Protein AF-A0A1F3YRW5-F1 (afdb_monomer)

Foldseek 3Di:
DFDAPDDPDTDQDVVPHDRPDDDPDDVVVVVVVCVLVVCPPPVSVDPWDKDKDKAPKDWDPPQDQSDDDDADPPKTKIKIKMKMWTQDVVVRDIDIWIDMKIFTWDDDPNDIDTPDIDDDTPCPPDPDDDDPRRD

pLDDT: mean 88.53, std 9.94, range [56.81, 98.31]

Structure (mmCIF, N/CA/C/O backbone):
data_AF-A0A1F3YRW5-F1
#
_entry.id   AF-A0A1F3YRW5-F1
#
loop_
_atom_site.group_PDB
_atom_site.id
_atom_site.type_symbol
_atom_site.label_atom_id
_atom_site.label_alt_id
_atom_site.label_comp_id
_atom_site.label_asym_id
_atom_site.label_entity_id
_atom_site.label_seq_id
_atom_site.pdbx_PDB_ins_code
_atom_site.Cartn_x
_atom_site.Cartn_y
_atom_site.Cartn_z
_atom_site.occupancy
_atom_site.B_iso_or_equiv
_atom_site.auth_seq_id
_atom_site.auth_comp_id
_atom_site.auth_asym_id
_atom_site.auth_atom_id
_atom_site.pdbx_PDB_model_num
ATOM 1 N N . MET A 1 1 ? 6.340 2.964 0.930 1.00 93.38 1 MET A N 1
ATOM 2 C CA . MET A 1 1 ? 5.430 4.082 1.220 1.00 93.38 1 MET A CA 1
ATOM 3 C C . MET A 1 1 ? 6.268 5.242 1.715 1.00 93.38 1 MET A C 1
ATOM 5 O O . MET A 1 1 ? 6.657 5.229 2.883 1.00 93.38 1 MET A O 1
ATOM 9 N N . PRO A 1 2 ? 6.644 6.157 0.811 1.00 94.56 2 PRO A N 1
ATOM 10 C CA . PRO A 1 2 ? 7.394 7.348 1.177 1.00 94.56 2 PRO A CA 1
ATOM 11 C C . PRO A 1 2 ? 6.554 8.241 2.095 1.00 94.56 2 PRO A C 1
ATOM 13 O O . PRO A 1 2 ? 5.327 8.130 2.117 1.00 94.56 2 PRO A O 1
ATOM 16 N N . ALA A 1 3 ? 7.226 9.092 2.862 1.00 94.75 3 ALA A N 1
ATOM 17 C CA . ALA A 1 3 ? 6.580 10.164 3.611 1.00 94.75 3 ALA A CA 1
ATOM 18 C C . ALA A 1 3 ? 6.454 11.412 2.724 1.00 94.75 3 ALA A C 1
ATOM 20 O O . ALA A 1 3 ? 7.222 11.577 1.770 1.00 94.75 3 ALA A O 1
ATOM 21 N N . TRP A 1 4 ? 5.529 12.311 3.052 1.00 95.19 4 TRP A N 1
ATOM 22 C CA . TRP A 1 4 ? 5.543 13.663 2.504 1.00 95.19 4 TRP A CA 1
ATOM 23 C C . TRP A 1 4 ? 6.563 14.502 3.271 1.00 95.19 4 TRP A C 1
ATOM 25 O O . TRP A 1 4 ? 6.608 14.477 4.498 1.00 95.19 4 TRP A O 1
ATOM 35 N N . LYS A 1 5 ? 7.425 15.219 2.544 1.00 93.31 5 LYS A N 1
ATOM 36 C CA . LYS A 1 5 ? 8.393 16.168 3.126 1.00 93.31 5 LYS A CA 1
ATOM 37 C C . LYS A 1 5 ? 7.993 17.632 2.928 1.00 93.31 5 LYS A C 1
ATOM 39 O O . LYS A 1 5 ? 8.687 18.526 3.397 1.00 93.31 5 LYS A O 1
ATOM 44 N N . GLY A 1 6 ? 6.887 17.851 2.228 1.00 92.19 6 GLY A N 1
ATOM 45 C CA . GLY A 1 6 ? 6.232 19.130 1.995 1.00 92.19 6 GLY A CA 1
ATOM 46 C C . GLY A 1 6 ? 4.890 18.893 1.306 1.00 92.19 6 GLY A C 1
ATOM 47 O O . GLY A 1 6 ? 4.508 17.751 1.053 1.00 92.19 6 GLY A O 1
ATOM 48 N N . GLU A 1 7 ? 4.204 19.965 0.940 1.00 91.62 7 GLU A N 1
ATOM 49 C CA . GLU A 1 7 ? 2.827 19.955 0.426 1.00 91.62 7 GLU A CA 1
ATOM 50 C C . GLU A 1 7 ? 2.693 19.253 -0.935 1.00 91.62 7 GLU A C 1
ATOM 52 O O . GLU A 1 7 ? 1.621 18.778 -1.313 1.00 91.62 7 GLU A O 1
ATOM 57 N N . HIS A 1 8 ? 3.785 19.198 -1.700 1.00 93.06 8 HIS A N 1
ATOM 58 C CA . HIS A 1 8 ? 3.795 18.701 -3.078 1.00 93.06 8 HIS A CA 1
ATOM 59 C C . HIS A 1 8 ? 4.909 17.688 -3.353 1.00 93.06 8 HIS A C 1
ATOM 61 O O . HIS A 1 8 ? 5.109 17.294 -4.503 1.00 93.06 8 HIS A O 1
ATOM 67 N N . GLN A 1 9 ? 5.647 17.263 -2.323 1.00 94.25 9 GLN A N 1
ATOM 68 C CA . GLN A 1 9 ? 6.827 16.430 -2.510 1.00 94.25 9 GLN A CA 1
ATOM 69 C C . GLN A 1 9 ? 6.898 15.275 -1.513 1.00 94.25 9 GLN A C 1
ATOM 71 O O . GLN A 1 9 ? 6.886 15.465 -0.297 1.00 94.25 9 GLN A O 1
ATOM 76 N N . ILE A 1 10 ? 7.059 14.075 -2.064 1.00 95.06 10 ILE A N 1
ATOM 77 C CA . ILE A 1 10 ? 7.360 12.850 -1.323 1.00 95.06 10 ILE A CA 1
ATOM 78 C C . ILE A 1 10 ? 8.872 12.637 -1.193 1.00 95.06 10 ILE A C 1
ATOM 80 O O . ILE A 1 10 ? 9.667 13.165 -1.980 1.00 95.06 10 ILE A O 1
ATOM 84 N N . THR A 1 11 ? 9.277 11.836 -0.211 1.00 94.19 11 THR A N 1
ATOM 85 C CA . THR A 1 11 ? 10.633 11.283 -0.151 1.00 94.19 11 THR A CA 1
ATOM 86 C C . THR A 1 11 ? 10.877 10.331 -1.327 1.00 94.19 11 THR A C 1
ATOM 88 O O . THR A 1 11 ? 9.957 9.667 -1.808 1.00 94.19 11 THR A O 1
ATOM 91 N N . GLN A 1 12 ? 12.112 10.291 -1.827 1.00 89.88 12 GLN A N 1
ATOM 92 C CA . GLN A 1 12 ? 12.490 9.522 -3.016 1.00 89.88 12 GLN A CA 1
ATOM 93 C C . GLN A 1 12 ? 13.422 8.358 -2.683 1.00 89.88 12 GLN A C 1
ATOM 95 O O . GLN A 1 12 ? 13.247 7.269 -3.223 1.00 89.88 12 GLN A O 1
ATOM 100 N N . ASN A 1 13 ? 14.387 8.558 -1.779 1.00 89.94 13 ASN A N 1
ATOM 101 C CA . ASN A 1 13 ? 15.357 7.525 -1.431 1.00 89.94 13 ASN A CA 1
ATOM 102 C C . ASN A 1 13 ? 15.061 6.918 -0.048 1.00 89.94 13 ASN A C 1
ATOM 104 O O . ASN A 1 13 ? 15.420 7.515 0.966 1.00 89.94 13 ASN A O 1
ATOM 108 N N . PRO A 1 14 ? 14.505 5.696 0.035 1.00 88.75 14 PRO A N 1
ATOM 109 C CA . PRO A 1 14 ? 14.167 5.068 1.314 1.00 88.75 14 PRO A CA 1
ATOM 110 C C . PRO A 1 14 ? 15.386 4.682 2.170 1.00 88.75 14 PRO A C 1
ATOM 112 O O . PRO A 1 14 ? 15.213 4.294 3.323 1.00 88.75 14 PRO A O 1
ATOM 115 N N . LYS A 1 15 ? 16.614 4.741 1.628 1.00 89.06 15 LYS A N 1
ATOM 116 C CA . LYS A 1 15 ? 17.852 4.473 2.382 1.00 89.06 15 LYS A CA 1
ATOM 117 C C . LYS A 1 15 ? 18.395 5.707 3.103 1.00 89.06 15 LYS A C 1
ATOM 119 O O . LYS A 1 15 ? 19.168 5.548 4.042 1.00 89.06 15 LYS A O 1
ATOM 124 N N . SER A 1 16 ? 18.041 6.909 2.650 1.00 92.19 16 SER A N 1
ATOM 125 C CA . SER A 1 16 ? 18.542 8.176 3.206 1.00 92.19 16 SER A CA 1
ATOM 126 C C . SER A 1 16 ? 17.439 9.117 3.685 1.00 92.19 16 SER A C 1
ATOM 128 O O . SER A 1 16 ? 17.720 10.053 4.423 1.00 92.19 16 SER A O 1
ATOM 130 N N . GLU A 1 17 ? 16.197 8.895 3.262 1.00 92.75 17 GLU A N 1
ATOM 131 C CA . GLU A 1 17 ? 15.027 9.686 3.629 1.00 92.75 17 GLU A CA 1
ATOM 132 C C . GLU A 1 17 ? 13.977 8.813 4.330 1.00 92.75 17 GLU A C 1
ATOM 134 O O . GLU A 1 17 ? 13.922 7.591 4.169 1.00 92.75 17 GLU A O 1
ATOM 139 N N . LEU A 1 18 ? 13.108 9.459 5.108 1.00 92.69 18 LEU A N 1
ATOM 140 C CA . LEU A 1 18 ? 12.064 8.788 5.873 1.00 92.69 18 LEU A CA 1
ATOM 141 C C . LEU A 1 18 ? 11.054 8.077 4.956 1.00 92.69 18 LEU A C 1
ATOM 143 O O . LEU A 1 18 ? 10.550 8.644 3.985 1.00 92.69 18 LEU A O 1
ATOM 147 N N . SER A 1 19 ? 10.710 6.842 5.312 1.00 91.88 19 SER A N 1
ATOM 148 C CA . SER A 1 19 ? 9.586 6.094 4.746 1.00 91.88 19 SER A CA 1
ATOM 149 C C . SER A 1 19 ? 8.650 5.669 5.867 1.00 91.88 19 SER A C 1
ATOM 151 O O . SER A 1 19 ? 9.111 5.209 6.908 1.00 91.88 19 SER A O 1
ATOM 153 N N . LEU A 1 20 ? 7.341 5.759 5.637 1.00 91.44 20 LEU A N 1
ATOM 154 C CA . LEU A 1 20 ? 6.336 5.264 6.580 1.00 91.44 20 LEU A CA 1
ATOM 155 C C . LEU A 1 20 ? 6.335 3.728 6.630 1.00 91.44 20 LEU A C 1
ATOM 157 O O . LEU A 1 20 ? 6.243 3.127 7.693 1.00 91.44 20 LEU A O 1
ATOM 161 N N . ILE A 1 21 ? 6.478 3.085 5.466 1.00 91.88 21 ILE A N 1
ATOM 162 C CA . ILE A 1 21 ? 6.669 1.634 5.338 1.00 91.88 21 ILE A CA 1
ATOM 163 C C . ILE A 1 21 ? 7.704 1.377 4.252 1.00 91.88 21 ILE A C 1
ATOM 165 O O . ILE A 1 21 ? 7.543 1.836 3.116 1.00 91.88 21 ILE A O 1
ATOM 169 N N . TYR A 1 22 ? 8.728 0.591 4.570 1.00 93.12 22 TYR A N 1
ATOM 170 C CA . TYR A 1 22 ? 9.717 0.138 3.602 1.00 93.12 22 TYR A CA 1
ATOM 171 C C . TYR A 1 22 ? 10.136 -1.306 3.878 1.00 93.12 22 TYR A C 1
ATOM 173 O O . TYR A 1 22 ? 10.511 -1.661 4.993 1.00 93.12 22 TYR A O 1
ATOM 181 N N . TYR A 1 23 ? 10.100 -2.128 2.831 1.00 92.62 23 TYR A N 1
ATOM 182 C CA . TYR A 1 23 ? 10.646 -3.478 2.829 1.00 92.62 23 TYR A CA 1
ATOM 183 C C . TYR A 1 23 ? 11.575 -3.611 1.628 1.00 92.62 23 TYR A C 1
ATOM 185 O O . TYR A 1 23 ? 11.131 -3.490 0.490 1.00 92.62 23 TYR A O 1
ATOM 193 N N . ALA A 1 24 ? 12.855 -3.898 1.876 1.00 89.56 24 ALA A N 1
ATOM 194 C CA . ALA A 1 24 ? 13.839 -4.102 0.810 1.00 89.56 24 ALA A CA 1
ATOM 195 C C . ALA A 1 24 ? 13.590 -5.391 -0.001 1.00 89.56 24 ALA A C 1
ATOM 197 O O . ALA A 1 24 ? 14.131 -5.560 -1.087 1.00 89.56 24 ALA A O 1
ATOM 198 N N . GLY A 1 25 ? 12.780 -6.312 0.526 1.00 89.06 25 GLY A N 1
ATOM 199 C CA . GLY A 1 25 ? 12.435 -7.559 -0.140 1.00 89.06 25 GLY A CA 1
ATOM 200 C C . GLY A 1 25 ? 11.335 -8.325 0.588 1.00 89.06 25 GLY A C 1
ATOM 201 O O . GLY A 1 25 ? 10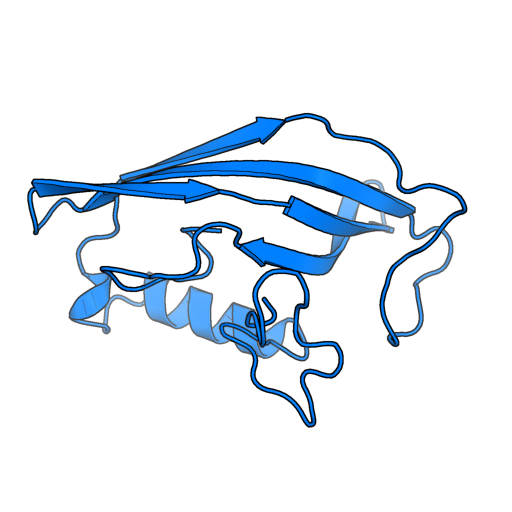.881 -7.943 1.670 1.00 89.06 25 GLY A O 1
ATOM 202 N N . ARG A 1 26 ? 10.924 -9.450 -0.007 1.00 90.81 26 ARG A N 1
ATOM 203 C CA . ARG A 1 26 ? 9.783 -10.259 0.451 1.00 90.81 26 ARG A CA 1
ATOM 204 C C . ARG A 1 26 ? 9.923 -10.777 1.885 1.00 90.81 26 ARG A C 1
ATOM 206 O O . ARG A 1 26 ? 8.906 -10.932 2.549 1.00 90.81 26 ARG A O 1
ATOM 213 N N . ALA A 1 27 ? 11.141 -11.025 2.369 1.00 92.31 27 ALA A N 1
ATOM 214 C CA . ALA A 1 27 ? 11.372 -11.578 3.706 1.00 92.31 27 ALA A CA 1
ATOM 215 C C . ALA A 1 27 ? 10.781 -10.701 4.826 1.00 92.31 27 ALA A C 1
ATOM 217 O O . ALA A 1 27 ? 10.108 -11.220 5.712 1.00 92.31 27 ALA A O 1
ATOM 218 N N . GLY A 1 28 ? 10.948 -9.375 4.748 1.00 90.62 28 GLY A N 1
ATOM 219 C CA . GLY A 1 28 ? 10.401 -8.458 5.756 1.00 90.62 28 GLY A CA 1
ATOM 220 C C . GLY A 1 28 ? 8.870 -8.410 5.754 1.00 90.62 28 GLY A C 1
ATOM 221 O O . GLY A 1 28 ? 8.245 -8.383 6.813 1.00 90.62 28 GLY A O 1
ATOM 222 N N . LEU A 1 29 ? 8.258 -8.477 4.568 1.00 91.62 29 LEU A N 1
ATOM 223 C CA . LEU A 1 29 ? 6.804 -8.572 4.444 1.00 91.62 29 LEU A CA 1
ATOM 224 C C . LEU A 1 29 ? 6.288 -9.931 4.942 1.00 91.62 29 LEU A C 1
ATOM 226 O O . LEU A 1 29 ? 5.265 -9.988 5.615 1.00 91.62 29 LEU A O 1
ATOM 230 N N . ALA A 1 30 ? 7.002 -11.019 4.647 1.00 92.44 30 ALA A N 1
ATOM 231 C CA . ALA A 1 30 ? 6.644 -12.361 5.097 1.00 92.44 30 ALA A CA 1
ATOM 232 C C . ALA A 1 30 ? 6.662 -12.473 6.629 1.00 92.44 30 ALA A C 1
ATOM 234 O O . ALA A 1 30 ? 5.718 -13.017 7.198 1.00 92.44 30 ALA A O 1
ATOM 235 N N . ASP A 1 31 ? 7.671 -11.900 7.293 1.00 90.69 31 ASP A N 1
ATOM 236 C CA . ASP A 1 31 ? 7.708 -11.789 8.756 1.00 90.69 31 ASP A CA 1
ATOM 237 C C . ASP A 1 31 ? 6.501 -11.007 9.299 1.00 90.69 31 ASP A C 1
ATOM 239 O O . ASP A 1 31 ? 5.850 -11.434 10.255 1.00 90.69 31 ASP A O 1
ATOM 243 N N . ARG A 1 32 ? 6.148 -9.879 8.665 1.00 89.38 32 ARG A N 1
ATOM 244 C CA . ARG A 1 32 ? 4.991 -9.081 9.090 1.00 89.38 32 ARG A CA 1
ATOM 245 C C . ARG A 1 32 ? 3.678 -9.855 8.948 1.00 89.38 32 ARG A C 1
ATOM 247 O O . ARG A 1 32 ? 2.870 -9.844 9.875 1.00 89.38 32 ARG A O 1
ATOM 254 N N . VAL A 1 33 ? 3.492 -10.567 7.836 1.00 90.75 33 VAL A N 1
ATOM 255 C CA . VAL A 1 33 ? 2.337 -11.453 7.613 1.00 90.75 33 VAL A CA 1
ATOM 256 C C . VAL A 1 33 ? 2.305 -12.574 8.650 1.00 90.75 33 VAL A C 1
ATOM 258 O O . VAL A 1 33 ? 1.242 -12.875 9.192 1.00 90.75 33 VAL A O 1
ATOM 261 N N . TRP A 1 34 ? 3.456 -13.179 8.952 1.00 89.56 34 TRP A N 1
ATOM 262 C CA . TRP A 1 34 ? 3.558 -14.227 9.962 1.00 89.56 34 TRP A CA 1
ATOM 263 C C . TRP A 1 34 ? 3.152 -13.715 11.347 1.00 89.56 34 TRP A C 1
ATOM 265 O O . TRP A 1 34 ? 2.298 -14.330 11.977 1.00 89.56 34 TRP A O 1
ATOM 275 N N . ARG A 1 35 ? 3.652 -12.549 11.780 1.00 85.38 35 ARG A N 1
ATOM 276 C CA . ARG A 1 35 ? 3.285 -11.938 13.073 1.00 85.38 35 ARG A CA 1
ATOM 277 C C . ARG A 1 35 ? 1.792 -11.649 13.207 1.00 85.38 35 ARG A C 1
ATOM 279 O O . ARG A 1 35 ? 1.238 -11.823 14.289 1.00 85.38 35 ARG A O 1
ATOM 286 N N . VAL A 1 36 ? 1.149 -11.203 12.127 1.00 85.00 36 VAL A N 1
ATOM 287 C CA . VAL A 1 36 ? -0.304 -10.974 12.114 1.00 85.00 36 VAL A CA 1
ATOM 288 C C . VAL A 1 36 ? -1.067 -12.296 12.232 1.00 85.00 36 VAL A C 1
ATOM 290 O O . VAL A 1 36 ? -2.035 -12.374 12.980 1.00 85.00 36 VAL A O 1
ATOM 293 N N . ARG A 1 37 ? -0.616 -13.352 11.544 1.00 84.44 37 ARG A N 1
ATOM 294 C CA . ARG A 1 37 ? -1.261 -14.677 11.571 1.00 84.44 37 ARG A CA 1
ATOM 295 C C . ARG A 1 37 ? -1.055 -15.437 12.879 1.00 84.44 37 ARG A C 1
ATOM 297 O O . ARG A 1 37 ? -1.965 -16.124 13.321 1.00 84.44 37 ARG A O 1
ATOM 304 N N . ASP A 1 38 ? 0.128 -15.332 13.474 1.00 83.62 38 ASP A N 1
ATOM 305 C CA . ASP A 1 38 ? 0.502 -16.034 14.708 1.00 83.62 38 ASP A CA 1
ATOM 306 C C . ASP A 1 38 ? -0.223 -15.465 15.946 1.00 83.62 38 ASP A C 1
ATOM 308 O O . ASP A 1 38 ? -0.236 -16.089 17.002 1.00 83.62 38 ASP A O 1
ATOM 312 N N . GLY A 1 39 ? -0.873 -14.299 15.834 1.00 65.81 39 GLY A N 1
ATOM 313 C CA . GLY A 1 39 ? -1.822 -13.798 16.836 1.00 65.81 39 GLY A CA 1
ATOM 314 C C . GLY A 1 39 ? -1.203 -13.357 18.169 1.00 65.81 39 GLY A C 1
ATOM 315 O O . GLY A 1 39 ? -1.911 -12.839 19.029 1.00 65.81 39 GLY A O 1
ATOM 316 N N . ARG A 1 40 ? 0.120 -13.483 18.348 1.00 64.62 40 ARG A N 1
ATOM 317 C CA . ARG A 1 40 ? 0.834 -13.054 19.569 1.00 64.62 40 ARG A CA 1
ATOM 318 C C . ARG A 1 40 ? 0.962 -11.535 19.711 1.00 64.62 40 ARG A C 1
ATOM 320 O O . ARG A 1 40 ? 1.393 -11.040 20.750 1.00 64.62 40 ARG A O 1
ATOM 327 N N . SER A 1 41 ? 0.581 -10.770 18.690 1.00 63.81 41 SER A N 1
ATOM 328 C CA . SER A 1 41 ? 0.454 -9.318 18.794 1.00 63.81 41 SER A CA 1
ATOM 329 C C . SER A 1 41 ? -0.892 -8.956 19.430 1.00 63.81 41 SER A C 1
ATOM 331 O O . SER A 1 41 ? -1.935 -9.055 18.790 1.00 63.81 41 SER A O 1
ATOM 333 N N . VAL A 1 42 ? -0.867 -8.445 20.666 1.00 56.81 42 VAL A N 1
ATOM 334 C CA . VAL A 1 42 ? -2.059 -7.937 21.387 1.00 56.81 42 VAL A CA 1
ATOM 335 C C . VAL A 1 42 ? -2.823 -6.881 20.567 1.00 56.81 42 VAL A C 1
ATOM 337 O O . VAL A 1 42 ? -4.050 -6.784 20.621 1.00 56.81 42 VAL A O 1
ATOM 340 N N . THR A 1 43 ? -2.094 -6.113 19.755 1.00 57.50 43 THR A N 1
ATOM 341 C CA . THR A 1 43 ? -2.634 -5.086 18.855 1.00 57.50 43 THR A CA 1
ATOM 342 C C . THR A 1 43 ? -3.235 -5.639 17.564 1.00 57.50 43 THR A C 1
ATOM 344 O O . THR A 1 43 ? -4.029 -4.937 16.956 1.00 57.50 43 THR A O 1
ATOM 347 N N . SER A 1 44 ? -2.942 -6.887 17.184 1.00 61.38 44 SER A N 1
ATOM 348 C CA . SER A 1 44 ? -3.524 -7.560 16.004 1.00 61.38 44 SER A CA 1
ATOM 349 C C . SER A 1 44 ? -4.581 -8.612 16.366 1.00 61.38 44 SER A C 1
ATOM 351 O O . SER A 1 44 ? -5.053 -9.329 15.493 1.00 61.38 44 SER A O 1
ATOM 353 N N . ALA A 1 45 ? -4.964 -8.721 17.645 1.00 69.19 45 ALA A N 1
ATOM 354 C CA . ALA A 1 45 ? -5.918 -9.732 18.112 1.00 69.19 45 ALA A CA 1
ATOM 355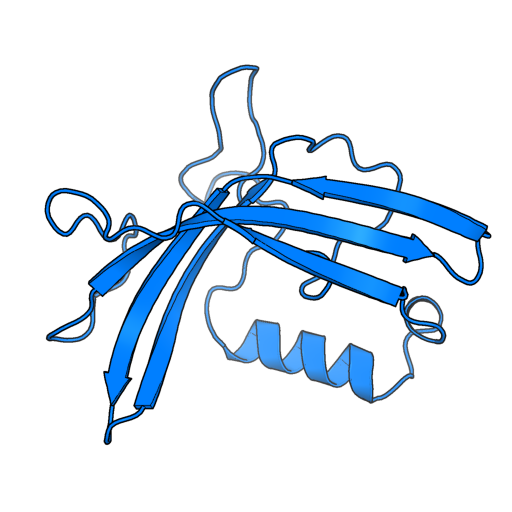 C C . ALA A 1 45 ? -7.317 -9.601 17.477 1.00 69.19 45 ALA A C 1
ATOM 357 O O . ALA A 1 45 ? -8.034 -10.589 17.355 1.00 69.19 45 ALA A O 1
ATOM 358 N N . VAL A 1 46 ? -7.705 -8.387 17.071 1.00 83.69 46 VAL A N 1
ATOM 359 C CA . VAL A 1 46 ? -8.903 -8.138 16.260 1.00 83.69 46 VAL A CA 1
ATOM 360 C C . VAL A 1 46 ? -8.468 -7.275 15.089 1.00 83.69 46 VAL A C 1
ATOM 362 O O . VAL A 1 46 ? -8.098 -6.119 15.282 1.00 83.69 46 VAL A O 1
ATOM 365 N N . LEU A 1 47 ? -8.462 -7.857 13.894 1.00 87.94 47 LEU A N 1
ATOM 366 C CA . LEU A 1 47 ? -8.147 -7.128 12.672 1.00 87.94 47 LEU A CA 1
ATOM 367 C C . LEU A 1 47 ? -9.332 -6.248 12.260 1.00 87.94 47 LEU A C 1
ATOM 369 O O . LEU A 1 47 ? -10.487 -6.632 12.486 1.00 87.94 47 LEU A O 1
ATOM 373 N N . PRO A 1 48 ? -9.071 -5.083 11.648 1.00 91.44 48 PRO A N 1
ATOM 374 C CA . PRO A 1 48 ? -10.138 -4.263 11.109 1.00 91.44 48 PRO A CA 1
ATOM 375 C C . PRO A 1 48 ? -10.836 -4.982 9.953 1.00 91.44 48 PRO A C 1
ATOM 377 O O . PRO A 1 48 ? -10.243 -5.802 9.248 1.00 91.44 48 PRO A O 1
ATOM 380 N N . ARG A 1 49 ? -12.111 -4.660 9.733 1.00 94.50 49 ARG A N 1
ATOM 381 C CA . ARG A 1 49 ? -12.821 -5.091 8.521 1.00 94.50 49 ARG A CA 1
ATOM 382 C C . ARG A 1 49 ? -12.454 -4.118 7.414 1.00 94.50 49 ARG A C 1
ATOM 384 O O . ARG A 1 49 ? -12.804 -2.947 7.527 1.00 94.50 49 ARG A O 1
ATOM 391 N N . THR A 1 50 ? -11.760 -4.581 6.381 1.00 95.44 50 THR A N 1
ATOM 392 C CA . THR A 1 50 ? -11.286 -3.721 5.292 1.00 95.44 50 THR A CA 1
ATOM 393 C C . THR A 1 50 ? -12.086 -3.946 4.012 1.00 95.44 50 THR A C 1
ATOM 395 O O . THR A 1 50 ? -12.507 -5.060 3.698 1.00 95.44 50 THR A O 1
ATOM 398 N N . HIS A 1 51 ? -12.297 -2.872 3.259 1.00 97.62 51 HIS A N 1
ATOM 399 C CA . HIS A 1 51 ? -12.853 -2.893 1.913 1.00 97.62 51 HIS A CA 1
ATOM 400 C C . HIS A 1 51 ? -11.945 -2.078 0.993 1.00 97.62 51 HIS A C 1
ATOM 402 O O . HIS A 1 51 ? -11.803 -0.865 1.161 1.00 97.62 51 HIS A O 1
ATOM 408 N N . HIS A 1 52 ? -11.341 -2.756 0.018 1.00 98.00 52 HIS A N 1
ATOM 409 C CA . HIS A 1 52 ? -10.398 -2.165 -0.924 1.00 98.00 52 HIS A CA 1
ATOM 410 C C . HIS A 1 52 ? -11.110 -1.865 -2.243 1.00 98.00 52 HIS A C 1
ATOM 412 O O . HIS A 1 52 ? -11.623 -2.770 -2.899 1.00 98.00 52 HIS A O 1
ATOM 418 N N . ALA A 1 53 ? -11.097 -0.601 -2.649 1.00 98.25 53 ALA A N 1
ATOM 419 C CA . ALA A 1 53 ? -11.510 -0.164 -3.972 1.00 98.25 53 ALA A CA 1
ATOM 420 C C . ALA A 1 53 ? -10.264 0.232 -4.769 1.00 98.25 53 ALA A C 1
ATOM 422 O O . ALA A 1 53 ? -9.531 1.134 -4.367 1.00 98.25 53 ALA A O 1
ATOM 423 N N . ILE A 1 54 ? -10.023 -0.452 -5.888 1.00 98.31 54 ILE A N 1
ATOM 424 C CA . ILE A 1 54 ? -8.942 -0.137 -6.826 1.00 98.31 54 ILE A CA 1
ATOM 425 C C . ILE A 1 54 ? -9.582 0.377 -8.109 1.00 98.31 54 ILE A C 1
ATOM 427 O O . ILE A 1 54 ? -10.442 -0.288 -8.687 1.00 98.31 54 ILE A O 1
ATOM 431 N N . THR A 1 55 ? -9.167 1.557 -8.554 1.00 98.12 55 THR A N 1
ATOM 432 C CA . THR A 1 55 ? -9.739 2.221 -9.729 1.00 98.12 55 THR A CA 1
ATOM 433 C C . THR A 1 55 ? -8.640 2.720 -10.659 1.00 98.12 55 THR A C 1
ATOM 435 O O . THR A 1 55 ? -7.457 2.717 -10.312 1.00 98.12 55 THR A O 1
ATOM 438 N N . ASN A 1 56 ? -9.031 3.153 -11.862 1.00 97.19 56 ASN A N 1
ATOM 439 C CA . ASN A 1 56 ? -8.140 3.820 -12.820 1.00 97.19 56 ASN A CA 1
ATOM 440 C C . ASN A 1 56 ? -6.876 3.006 -13.142 1.00 97.19 56 ASN A C 1
ATOM 442 O O . ASN A 1 56 ? -5.792 3.564 -13.278 1.00 97.19 56 ASN A O 1
ATOM 446 N N . VAL A 1 57 ? -7.019 1.684 -13.233 1.00 97.00 57 VAL A N 1
ATOM 447 C CA . VAL A 1 57 ? -5.910 0.781 -13.538 1.00 97.00 57 VAL A CA 1
ATOM 448 C C . VAL A 1 57 ? -5.463 1.016 -14.978 1.00 97.00 57 VAL A C 1
ATOM 450 O O . VAL A 1 57 ? -6.239 0.810 -15.911 1.00 97.00 57 VAL A O 1
ATOM 453 N N . ALA A 1 58 ? -4.216 1.438 -15.153 1.00 95.44 58 ALA A N 1
ATOM 454 C CA . ALA A 1 58 ? -3.628 1.714 -16.455 1.00 95.44 58 ALA A CA 1
ATOM 455 C C . ALA A 1 58 ? -2.163 1.275 -16.492 1.00 95.44 58 ALA A C 1
ATOM 457 O O . ALA A 1 58 ? -1.469 1.271 -15.476 1.00 95.44 58 ALA A O 1
ATOM 458 N N . LEU A 1 59 ? -1.673 0.917 -17.678 1.00 93.56 59 LEU A N 1
ATOM 459 C CA . LEU A 1 59 ? -0.238 0.737 -17.883 1.00 93.56 59 LEU A CA 1
ATOM 460 C C . LEU A 1 59 ? 0.469 2.078 -17.674 1.00 93.56 59 LEU A C 1
ATOM 462 O O . LEU A 1 59 ? -0.004 3.109 -18.156 1.00 93.56 59 LEU A O 1
ATOM 466 N N . ALA A 1 60 ? 1.598 2.058 -16.968 1.00 88.38 60 ALA A N 1
ATOM 467 C CA . ALA A 1 60 ? 2.392 3.259 -16.781 1.00 88.38 60 ALA A CA 1
ATOM 468 C C . ALA A 1 60 ? 2.942 3.737 -18.142 1.00 88.38 60 ALA A C 1
ATOM 470 O O . ALA A 1 60 ? 3.355 2.910 -18.969 1.00 88.38 60 ALA A O 1
ATOM 471 N N . PRO A 1 61 ? 2.973 5.056 -18.398 1.00 80.00 61 PRO A N 1
ATOM 472 C CA . PRO A 1 61 ? 3.526 5.592 -19.633 1.00 80.00 61 PRO A CA 1
ATOM 473 C C . PRO A 1 61 ? 5.001 5.199 -19.803 1.00 80.00 61 PRO A C 1
ATOM 475 O O . PRO A 1 61 ? 5.767 5.182 -18.841 1.00 80.00 61 PRO A O 1
ATOM 478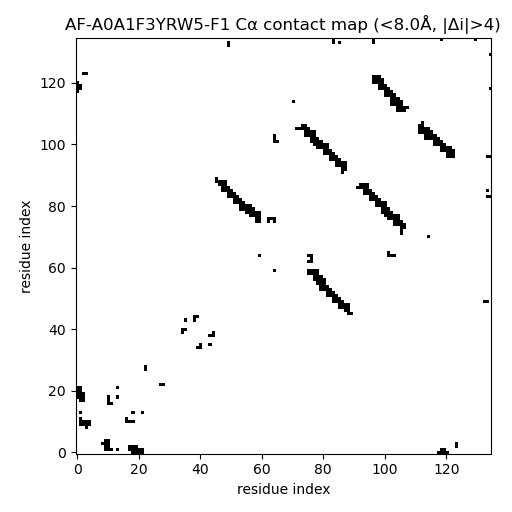 N N . ASN A 1 62 ? 5.414 4.937 -21.045 1.00 66.50 62 ASN A N 1
ATOM 479 C CA . ASN A 1 62 ? 6.820 4.795 -21.450 1.00 66.50 62 ASN A CA 1
ATOM 480 C C . ASN A 1 62 ? 7.629 3.695 -20.737 1.00 66.50 62 ASN A C 1
ATOM 482 O O . ASN A 1 62 ? 8.856 3.754 -20.728 1.00 66.50 62 ASN A O 1
ATOM 486 N N . GLY A 1 63 ? 6.970 2.690 -20.151 1.00 64.94 63 GLY A N 1
ATOM 487 C CA . GLY A 1 63 ? 7.667 1.609 -19.449 1.00 64.94 63 GLY A CA 1
ATOM 488 C C . GLY A 1 63 ? 8.416 2.074 -18.195 1.00 64.94 63 GLY A C 1
ATOM 489 O O . GLY A 1 63 ? 9.298 1.358 -17.727 1.00 64.94 63 GLY A O 1
ATOM 490 N N . ASP A 1 64 ? 8.077 3.251 -17.653 1.00 70.50 64 ASP A N 1
ATOM 491 C CA . ASP A 1 64 ? 8.647 3.747 -16.403 1.00 70.50 64 ASP A CA 1
ATOM 492 C C . ASP A 1 64 ? 8.223 2.847 -15.239 1.00 70.50 64 ASP A C 1
ATOM 494 O O . ASP A 1 64 ? 7.063 2.806 -14.824 1.00 70.50 64 ASP A O 1
ATOM 498 N N . THR A 1 65 ? 9.189 2.119 -14.696 1.00 69.94 65 THR A N 1
ATOM 499 C CA . THR A 1 65 ? 8.994 1.230 -13.552 1.00 69.94 65 THR A CA 1
ATOM 500 C C . THR A 1 65 ? 9.301 1.887 -12.213 1.00 69.94 65 THR A C 1
ATOM 502 O O . THR A 1 65 ? 9.105 1.251 -11.177 1.00 69.94 65 THR A O 1
ATOM 505 N N . GLY A 1 66 ? 9.753 3.148 -12.212 1.00 63.56 66 GLY A N 1
ATOM 506 C CA . GLY A 1 66 ? 9.835 4.007 -11.031 1.00 63.56 66 GLY A CA 1
ATOM 507 C C . GLY A 1 66 ? 10.680 3.477 -9.871 1.00 63.56 66 GLY A C 1
ATOM 508 O O . GLY A 1 66 ? 10.338 3.744 -8.719 1.00 63.56 66 GLY A O 1
ATOM 509 N N . GLY A 1 67 ? 11.741 2.705 -10.129 1.00 67.25 67 GLY A N 1
ATOM 510 C CA . GLY A 1 67 ? 12.594 2.177 -9.064 1.00 67.25 67 GLY A CA 1
ATOM 511 C C . GLY A 1 67 ? 13.978 1.723 -9.522 1.00 67.25 67 GLY A C 1
ATOM 512 O O . GLY A 1 67 ? 14.171 1.354 -10.675 1.00 67.25 67 GLY A O 1
ATOM 513 N N . ASP A 1 68 ? 14.917 1.702 -8.574 1.00 64.75 68 ASP A N 1
ATOM 514 C CA . ASP A 1 68 ? 16.344 1.418 -8.810 1.00 64.75 68 ASP A CA 1
ATOM 515 C C . ASP A 1 68 ? 16.681 -0.082 -8.890 1.00 64.75 68 ASP A C 1
ATOM 517 O O . ASP A 1 68 ? 17.839 -0.466 -9.066 1.00 64.75 68 ASP A O 1
ATOM 521 N N . SER A 1 69 ? 15.697 -0.963 -8.687 1.00 66.31 69 SER A N 1
ATOM 522 C CA . SER A 1 69 ? 15.929 -2.409 -8.734 1.00 66.31 69 SER A CA 1
ATOM 523 C C . SER A 1 69 ? 15.970 -2.913 -10.175 1.00 66.31 69 SER A C 1
ATOM 525 O O . SER A 1 69 ? 15.081 -2.559 -10.952 1.00 66.31 69 SER A O 1
ATOM 527 N N . PRO A 1 70 ? 16.921 -3.802 -10.524 1.00 74.81 70 PRO A N 1
ATOM 528 C CA . PRO A 1 70 ? 16.925 -4.464 -11.820 1.00 74.81 70 PRO A CA 1
ATOM 529 C C . PRO A 1 70 ? 15.577 -5.138 -12.092 1.00 74.81 70 PRO A C 1
ATOM 531 O O . PRO A 1 70 ? 15.099 -5.970 -11.312 1.00 74.81 70 PRO A O 1
ATOM 534 N N . LEU A 1 71 ? 14.958 -4.769 -13.208 1.00 79.44 71 LEU A N 1
ATOM 535 C CA . LEU A 1 71 ? 13.684 -5.335 -13.625 1.00 79.44 71 LEU A CA 1
ATOM 536 C C . LEU A 1 71 ? 13.880 -6.727 -14.203 1.00 79.44 71 LEU A C 1
ATOM 538 O O . LEU A 1 71 ? 14.872 -7.014 -14.872 1.00 79.44 71 LEU A O 1
ATOM 542 N N . ALA A 1 72 ? 12.896 -7.590 -13.974 1.00 82.69 72 ALA A N 1
ATOM 543 C CA . ALA A 1 72 ? 12.841 -8.842 -14.707 1.00 82.69 72 ALA A CA 1
ATOM 544 C C . ALA A 1 72 ? 12.508 -8.563 -16.182 1.00 82.69 72 ALA A C 1
ATOM 546 O O . ALA A 1 72 ? 11.767 -7.630 -16.497 1.00 82.69 72 ALA A O 1
ATOM 547 N N . ALA A 1 73 ? 13.022 -9.394 -17.089 1.00 82.31 73 ALA A N 1
ATOM 548 C CA . ALA A 1 73 ? 12.647 -9.318 -18.496 1.00 82.31 73 ALA A CA 1
ATOM 549 C C . ALA A 1 73 ? 11.122 -9.467 -18.649 1.00 82.31 73 ALA A C 1
ATOM 551 O O . ALA A 1 73 ? 10.517 -10.361 -18.055 1.00 82.31 73 ALA A O 1
ATOM 552 N N . GLY A 1 74 ? 10.505 -8.573 -19.425 1.00 84.81 74 GLY A N 1
ATOM 553 C CA . GLY A 1 74 ? 9.052 -8.552 -19.620 1.00 84.81 74 GLY A CA 1
ATOM 554 C C . GLY A 1 74 ? 8.248 -8.016 -18.429 1.00 84.81 74 GLY A C 1
ATOM 555 O O . GLY A 1 74 ? 7.043 -8.257 -18.364 1.00 84.81 74 GLY A O 1
ATOM 556 N N . ALA A 1 75 ? 8.885 -7.317 -17.483 1.00 90.06 75 ALA A N 1
ATOM 557 C CA . ALA A 1 75 ? 8.170 -6.596 -16.439 1.00 90.06 75 ALA A CA 1
ATOM 558 C C . ALA A 1 75 ? 7.338 -5.443 -17.024 1.00 90.06 75 ALA A C 1
ATOM 560 O O . ALA A 1 75 ? 7.763 -4.764 -17.959 1.00 90.06 75 ALA A O 1
ATOM 561 N N . VAL A 1 76 ? 6.160 -5.211 -16.446 1.00 91.38 76 VAL A N 1
ATOM 562 C CA . VAL A 1 76 ? 5.253 -4.121 -16.826 1.00 91.38 76 VAL A CA 1
ATOM 563 C C . VAL A 1 76 ? 4.895 -3.288 -15.606 1.00 91.38 76 VAL A C 1
ATOM 565 O O . VAL A 1 76 ? 4.609 -3.830 -14.538 1.00 91.38 76 VAL A O 1
ATOM 568 N N . ALA A 1 77 ? 4.901 -1.969 -15.764 1.00 93.25 77 ALA A N 1
ATOM 569 C CA . ALA A 1 77 ? 4.444 -1.054 -14.732 1.00 93.25 77 ALA A CA 1
ATOM 570 C C . ALA A 1 77 ? 2.956 -0.737 -14.905 1.00 93.25 77 ALA A C 1
ATOM 572 O O . ALA A 1 77 ? 2.477 -0.511 -16.019 1.00 93.25 77 ALA A O 1
ATOM 573 N N . VAL A 1 78 ? 2.232 -0.736 -13.790 1.00 94.94 78 VAL A N 1
ATOM 574 C CA . VAL A 1 78 ? 0.795 -0.474 -13.714 1.00 94.94 78 VAL A CA 1
ATOM 575 C C . VAL A 1 78 ? 0.554 0.575 -12.640 1.00 94.94 78 VAL A C 1
ATOM 577 O O . VAL A 1 78 ? 0.908 0.365 -11.476 1.00 94.94 78 VAL A O 1
ATOM 580 N N . ASP A 1 79 ? -0.074 1.674 -13.035 1.00 95.81 79 ASP A N 1
ATOM 581 C CA . ASP A 1 79 ? -0.543 2.717 -12.136 1.00 95.81 79 ASP A CA 1
ATOM 582 C C . ASP A 1 79 ? -2.026 2.494 -11.826 1.00 95.81 79 ASP A C 1
ATOM 584 O O . ASP A 1 79 ? -2.813 2.071 -12.677 1.00 95.81 79 ASP A O 1
ATOM 588 N N . SER A 1 80 ? -2.417 2.758 -10.584 1.00 97.44 80 SER A N 1
ATOM 589 C CA . SER A 1 80 ? -3.818 2.687 -10.165 1.00 97.44 80 SER A CA 1
ATOM 590 C C . SER A 1 80 ? -4.083 3.611 -8.987 1.00 97.44 80 SER A C 1
ATOM 592 O O . SER A 1 80 ? -3.170 3.974 -8.240 1.00 97.44 80 SER A O 1
ATOM 594 N N . TYR A 1 81 ? -5.347 3.949 -8.771 1.00 98.19 81 TYR A N 1
ATOM 595 C CA . TYR A 1 81 ? -5.792 4.623 -7.556 1.00 98.19 81 TYR A CA 1
ATOM 596 C C . TYR A 1 81 ? -6.401 3.622 -6.596 1.00 98.19 81 TYR A C 1
ATOM 598 O O . TYR A 1 81 ? -6.863 2.551 -6.998 1.00 98.19 81 TYR A O 1
ATOM 606 N N . TRP A 1 82 ? -6.362 3.964 -5.317 1.00 98.25 82 TRP A N 1
ATOM 607 C CA . TRP A 1 82 ? -6.870 3.096 -4.277 1.00 98.25 82 TRP A CA 1
ATOM 608 C C . TRP A 1 82 ? -7.562 3.872 -3.174 1.00 98.25 82 TRP A C 1
ATOM 610 O O . TRP A 1 82 ? -7.211 5.011 -2.858 1.00 98.25 82 TRP A O 1
ATOM 620 N N . THR A 1 83 ? -8.550 3.224 -2.575 1.00 98.00 83 THR A N 1
ATOM 621 C CA . THR A 1 83 ? -9.174 3.639 -1.325 1.00 98.00 83 THR A CA 1
ATOM 622 C C . THR A 1 83 ? -9.432 2.397 -0.489 1.00 98.00 83 THR A C 1
ATOM 624 O O . THR A 1 83 ? -9.970 1.406 -0.986 1.00 98.00 83 THR A O 1
ATOM 627 N N . VAL A 1 84 ? -9.035 2.441 0.775 1.00 97.25 84 VAL A N 1
ATOM 628 C CA . VAL A 1 84 ? -9.333 1.416 1.768 1.00 97.25 84 VAL A CA 1
ATOM 629 C C . VAL A 1 84 ? -10.239 2.041 2.811 1.00 97.25 84 VAL A C 1
ATOM 631 O O . VAL A 1 84 ? -9.822 2.928 3.551 1.00 97.25 84 VAL A O 1
ATOM 634 N N . HIS A 1 85 ? -11.480 1.571 2.860 1.00 96.44 85 HIS A N 1
ATOM 635 C CA . HIS A 1 85 ? -12.370 1.828 3.985 1.00 96.44 85 HIS A CA 1
ATOM 636 C C . HIS A 1 85 ? -12.126 0.733 5.011 1.00 96.44 85 HIS A C 1
ATOM 638 O O . HIS A 1 85 ? -12.225 -0.449 4.671 1.00 96.44 85 HIS A O 1
ATOM 644 N N . GLN A 1 86 ? -11.817 1.098 6.249 1.00 94.25 86 GLN A N 1
ATOM 645 C CA . GLN A 1 86 ? -11.657 0.128 7.317 1.00 94.25 86 GLN A CA 1
ATOM 646 C C . GLN A 1 86 ? -12.503 0.475 8.534 1.00 94.25 86 GLN A C 1
ATOM 648 O O . GLN A 1 86 ? -12.591 1.629 8.941 1.00 94.25 86 GLN A O 1
ATOM 653 N N . PHE A 1 87 ? -13.132 -0.547 9.107 1.00 94.19 87 PHE A N 1
ATOM 654 C CA . PHE A 1 87 ? -13.853 -0.443 10.366 1.00 94.19 87 PHE A CA 1
ATOM 655 C C . PHE A 1 87 ? -13.028 -1.086 11.478 1.00 94.19 87 PHE A C 1
ATOM 657 O O . PHE A 1 87 ? -12.797 -2.305 11.474 1.00 94.19 87 PHE A O 1
ATOM 664 N N . LEU A 1 88 ? -12.584 -0.252 12.415 1.00 91.44 88 LEU A N 1
ATOM 665 C CA . LEU A 1 88 ? -11.844 -0.642 13.603 1.00 91.44 88 LEU A CA 1
ATOM 666 C C . LEU A 1 88 ? -12.828 -1.222 14.627 1.00 91.44 88 LEU A C 1
ATOM 668 O O . LEU A 1 88 ? -13.560 -0.501 15.300 1.00 91.44 88 LEU A O 1
ATOM 672 N N . VAL A 1 89 ? -12.896 -2.552 14.714 1.00 90.94 89 VAL A N 1
ATOM 673 C CA . VAL A 1 89 ? -13.953 -3.252 15.469 1.00 90.94 89 VAL A CA 1
ATOM 674 C C . VAL A 1 89 ? -13.910 -2.954 16.972 1.00 90.94 89 VAL A C 1
ATOM 676 O O . VAL A 1 89 ? -14.962 -2.936 17.605 1.00 90.94 89 VAL A O 1
ATOM 679 N N . LYS A 1 90 ? -12.723 -2.743 17.557 1.00 89.12 90 LYS A N 1
ATOM 680 C CA . LYS A 1 90 ? -12.592 -2.472 18.998 1.00 89.12 90 LYS A CA 1
ATOM 681 C C . LYS A 1 90 ? -12.978 -1.034 19.336 1.00 89.12 90 LYS A C 1
ATOM 683 O O . LYS A 1 90 ? -13.632 -0.800 20.345 1.00 89.12 90 LYS A O 1
ATOM 688 N N . GLU A 1 91 ? -12.578 -0.103 18.484 1.00 90.62 91 GLU A N 1
ATOM 689 C CA . GLU A 1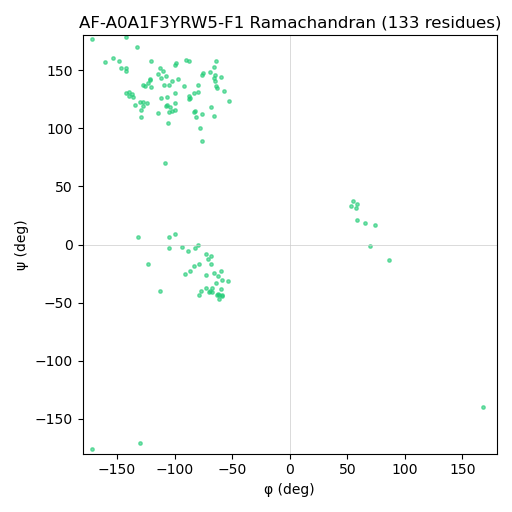 91 ? -12.766 1.335 18.646 1.00 90.62 91 GLU A CA 1
ATOM 690 C C . GLU A 1 91 ? -14.157 1.785 18.170 1.00 90.62 91 GLU A C 1
ATOM 692 O O . GLU A 1 91 ? -14.650 2.822 18.592 1.00 90.62 91 GLU A O 1
ATOM 697 N N . SER A 1 92 ? -14.835 0.970 17.352 1.00 93.50 92 SER A N 1
ATOM 698 C CA . SER A 1 92 ? -16.088 1.323 16.666 1.00 93.50 92 SER A CA 1
ATOM 699 C C . SER A 1 92 ? -15.950 2.553 15.763 1.00 93.50 92 SER A C 1
ATOM 701 O O . SER A 1 92 ? -16.891 3.327 15.595 1.00 93.50 92 SER A O 1
ATOM 703 N N . GLU A 1 93 ? -14.780 2.702 15.144 1.00 92.88 93 GLU A N 1
ATOM 704 C CA . GLU A 1 93 ? -14.431 3.831 14.285 1.00 92.88 93 GLU A CA 1
ATOM 705 C C . GLU A 1 93 ? -14.269 3.404 12.825 1.00 92.88 93 GLU A C 1
ATOM 707 O O . GLU A 1 93 ? -13.918 2.261 12.512 1.00 92.88 93 GLU A O 1
ATOM 712 N N . VAL A 1 94 ? -14.531 4.344 11.917 1.00 93.56 94 VAL A N 1
ATOM 713 C CA . VAL A 1 94 ? -14.272 4.188 10.485 1.00 93.56 94 VAL A CA 1
ATOM 714 C C . VAL A 1 94 ? -13.073 5.043 10.120 1.00 93.56 94 VAL A C 1
ATOM 716 O O . VAL A 1 94 ? -13.080 6.253 10.333 1.00 93.56 94 VAL A O 1
ATOM 719 N N . GLU A 1 95 ? -12.087 4.419 9.491 1.00 93.50 95 GLU A N 1
ATOM 720 C CA . GLU A 1 95 ? -10.967 5.109 8.869 1.00 93.50 95 GLU A CA 1
ATOM 721 C C . GLU A 1 95 ? -11.009 4.901 7.357 1.00 93.50 95 GLU A C 1
ATOM 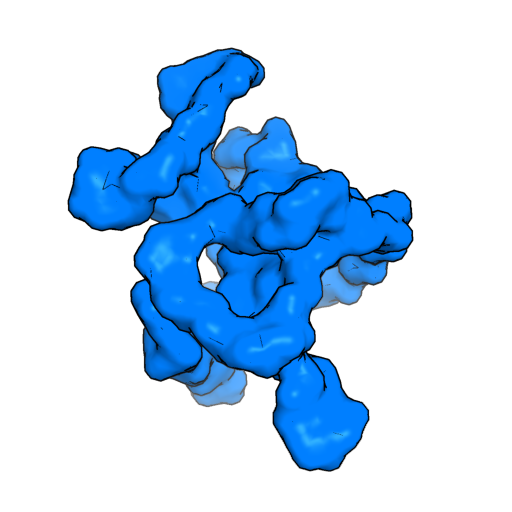723 O O . GLU A 1 95 ? -11.420 3.851 6.852 1.00 93.50 95 GLU A O 1
ATOM 728 N N . VAL A 1 96 ? -10.571 5.919 6.621 1.00 94.69 96 VAL A N 1
ATOM 729 C CA . VAL A 1 96 ? -10.438 5.852 5.169 1.00 94.69 96 VAL A CA 1
ATOM 730 C C . VAL A 1 96 ? -9.032 6.278 4.802 1.00 94.69 96 VAL A C 1
ATOM 732 O O . VAL A 1 96 ? -8.616 7.391 5.113 1.00 94.69 96 VAL A O 1
ATOM 735 N N . PHE A 1 97 ? -8.315 5.406 4.107 1.00 96.00 97 PHE A N 1
ATOM 736 C CA . PHE A 1 97 ? -7.030 5.725 3.499 1.00 96.00 97 PHE A CA 1
ATOM 737 C C . PHE A 1 97 ? -7.171 5.712 1.991 1.00 96.00 97 PHE A C 1
ATOM 739 O O . PHE A 1 97 ? -7.892 4.878 1.444 1.00 96.00 97 PHE A O 1
ATOM 746 N N . PHE A 1 98 ? -6.487 6.617 1.305 1.00 97.19 98 PHE A N 1
ATOM 747 C CA . PHE A 1 98 ? -6.520 6.643 -0.148 1.00 97.19 98 PHE A CA 1
ATOM 748 C C . PHE A 1 98 ? -5.213 7.138 -0.743 1.00 97.19 98 PHE A C 1
ATOM 750 O O . PHE A 1 98 ? -4.427 7.860 -0.122 1.00 97.19 98 PHE A O 1
ATOM 757 N N . GLY A 1 99 ? -5.003 6.773 -2.001 1.00 97.19 99 GLY A N 1
ATOM 758 C CA . GLY A 1 99 ? -3.931 7.348 -2.778 1.00 97.19 99 GLY A CA 1
ATOM 759 C C . GLY A 1 99 ? -3.648 6.633 -4.079 1.00 97.19 99 GLY A C 1
ATOM 760 O O . GLY A 1 99 ? -4.560 6.274 -4.825 1.00 97.19 99 GLY A O 1
ATOM 761 N N . ARG A 1 100 ? -2.357 6.499 -4.389 1.00 97.00 100 ARG A N 1
ATOM 762 C CA . ARG A 1 100 ? -1.875 5.963 -5.664 1.00 97.00 100 ARG A CA 1
ATOM 763 C C . ARG A 1 100 ? -0.994 4.745 -5.437 1.00 97.00 100 ARG A C 1
ATOM 765 O O . ARG A 1 100 ? -0.203 4.713 -4.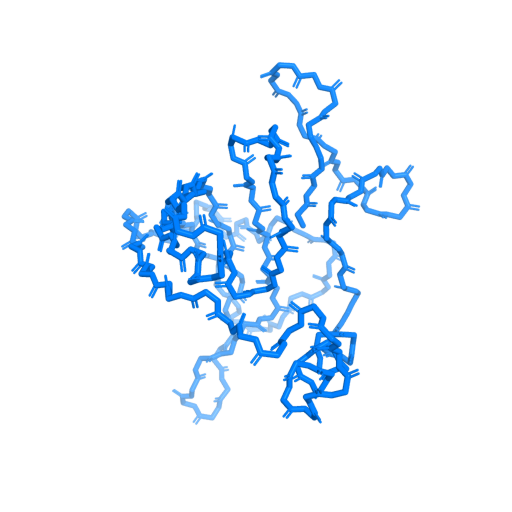492 1.00 97.00 100 ARG A O 1
ATOM 772 N N . TYR A 1 101 ? -1.123 3.760 -6.313 1.00 96.44 101 TYR A N 1
ATOM 773 C CA . TYR A 1 101 ? -0.163 2.677 -6.440 1.00 96.44 101 TYR A CA 1
ATOM 774 C C . TYR A 1 101 ? 0.595 2.803 -7.745 1.00 96.44 101 TYR A C 1
ATOM 776 O O . TYR A 1 101 ? 0.029 3.190 -8.766 1.00 96.44 101 TYR A O 1
ATOM 784 N N . ARG A 1 102 ? 1.838 2.338 -7.696 1.00 94.25 102 ARG A N 1
ATOM 785 C CA . ARG A 1 102 ? 2.563 1.828 -8.849 1.00 94.25 102 ARG A CA 1
ATOM 786 C C . ARG A 1 102 ? 3.028 0.414 -8.537 1.00 94.25 102 ARG A C 1
ATOM 788 O O . ARG A 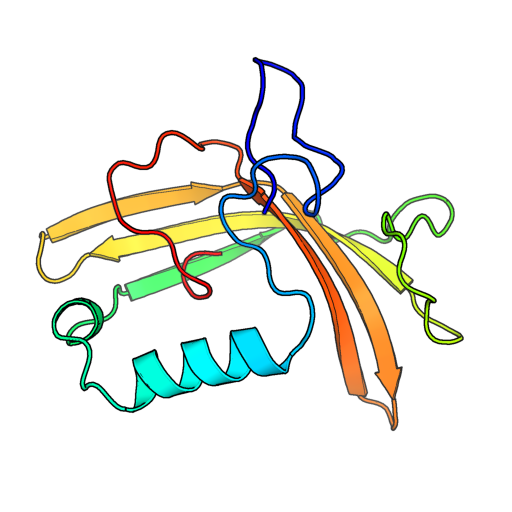1 102 ? 3.736 0.194 -7.553 1.00 94.25 102 ARG A O 1
ATOM 795 N N . HIS A 1 103 ? 2.619 -0.540 -9.361 1.00 94.44 103 HIS A N 1
ATOM 796 C CA . HIS A 1 103 ? 3.079 -1.921 -9.295 1.00 94.44 103 HIS A CA 1
ATOM 797 C C . HIS A 1 103 ? 3.972 -2.219 -10.488 1.00 94.44 103 HIS A C 1
ATOM 799 O O . HIS A 1 103 ? 3.622 -1.886 -11.616 1.00 94.44 103 HIS A O 1
ATOM 805 N N . VAL A 1 104 ? 5.081 -2.911 -10.249 1.00 94.12 104 VAL A N 1
ATOM 806 C CA . VAL A 1 104 ? 5.821 -3.599 -11.306 1.00 94.12 104 VAL A CA 1
ATOM 807 C C . VAL A 1 104 ? 5.434 -5.065 -11.246 1.00 94.12 104 VAL A C 1
ATOM 809 O O . VAL A 1 104 ? 5.683 -5.742 -10.244 1.00 94.12 104 VAL A O 1
ATOM 812 N N . LEU A 1 105 ? 4.802 -5.544 -12.309 1.00 93.88 105 LEU A N 1
ATOM 813 C CA . LEU A 1 105 ? 4.335 -6.914 -12.438 1.00 93.88 105 LEU A CA 1
ATOM 814 C C . LEU A 1 105 ? 5.248 -7.686 -13.382 1.00 93.88 105 LEU A C 1
ATOM 816 O O . LEU A 1 105 ? 5.611 -7.197 -14.448 1.00 93.88 105 LEU A O 1
ATOM 820 N N . VAL A 1 106 ? 5.583 -8.915 -13.008 1.00 93.38 106 VAL A N 1
ATOM 821 C CA . VAL A 1 106 ? 6.317 -9.858 -13.853 1.00 93.38 106 VAL A CA 1
ATOM 822 C C . VAL A 1 106 ? 5.471 -11.104 -14.059 1.00 93.38 106 VAL A C 1
ATOM 824 O O . VAL A 1 106 ? 4.890 -11.629 -13.107 1.00 93.38 106 VAL A O 1
ATOM 827 N N . ARG A 1 107 ? 5.414 -11.593 -15.301 1.00 92.44 107 ARG A N 1
ATOM 828 C CA . ARG A 1 107 ? 4.783 -12.877 -15.601 1.00 92.44 107 ARG A CA 1
ATOM 829 C C . ARG A 1 107 ? 5.797 -14.006 -15.454 1.00 92.44 107 ARG A C 1
ATOM 831 O O . ARG A 1 107 ? 6.875 -13.941 -16.038 1.00 92.44 107 ARG A O 1
ATOM 838 N N . ARG A 1 108 ? 5.458 -15.037 -14.684 1.00 91.56 108 ARG A N 1
ATOM 839 C CA . ARG A 1 108 ? 6.263 -16.258 -14.520 1.00 91.56 108 ARG A CA 1
ATOM 840 C C . ARG A 1 108 ? 5.322 -17.447 -14.559 1.00 91.56 108 ARG A C 1
ATOM 842 O O .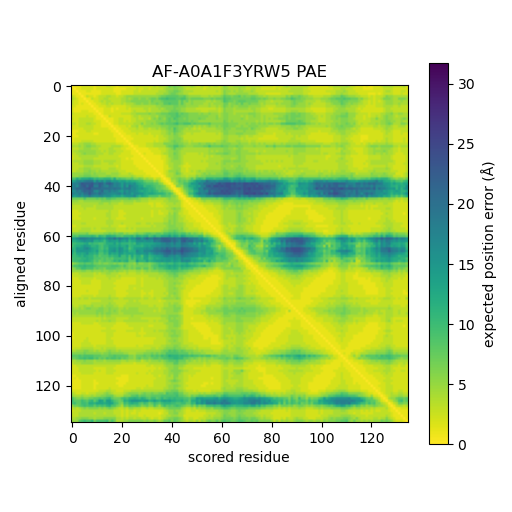 ARG A 1 108 ? 4.309 -17.416 -13.877 1.00 91.56 108 ARG A O 1
ATOM 849 N N . GLU A 1 109 ? 5.627 -18.442 -15.387 1.00 91.19 109 GLU A N 1
ATOM 850 C CA . GLU A 1 109 ? 4.846 -19.692 -15.462 1.00 91.19 109 GLU A CA 1
ATOM 851 C C . GLU A 1 109 ? 3.333 -19.464 -15.685 1.00 91.19 109 GLU A C 1
ATOM 853 O O . GLU A 1 109 ? 2.489 -20.203 -15.201 1.00 91.19 109 GLU A O 1
ATOM 858 N N . GLY A 1 110 ? 2.974 -18.409 -16.426 1.00 90.88 110 GLY A N 1
ATOM 859 C CA . GLY A 1 110 ? 1.579 -18.040 -16.691 1.00 90.88 110 GLY A CA 1
ATOM 860 C C . GLY A 1 110 ? 0.925 -17.154 -15.624 1.00 90.88 110 GLY A C 1
ATOM 861 O O . GLY A 1 110 ? -0.076 -16.507 -15.930 1.00 90.88 110 GLY A O 1
ATOM 862 N N . GLU A 1 111 ? 1.521 -17.005 -14.443 1.00 94.00 111 GLU A N 1
ATOM 863 C CA . GLU A 1 111 ? 1.002 -16.194 -13.336 1.00 94.00 111 GLU A CA 1
ATOM 864 C C . GLU A 1 111 ? 1.656 -14.806 -13.257 1.00 94.00 111 GLU A C 1
ATOM 866 O O . GLU A 1 111 ? 2.769 -14.593 -13.741 1.00 94.00 111 GLU A O 1
ATOM 871 N N . LEU A 1 112 ? 0.958 -13.840 -12.648 1.00 93.06 112 LEU A N 1
ATOM 872 C CA . LEU A 1 112 ? 1.473 -12.490 -12.402 1.00 93.06 112 LEU A CA 1
ATOM 873 C C . LEU A 1 112 ? 1.965 -12.355 -10.962 1.00 93.06 112 LEU A C 1
ATOM 875 O O . LEU A 1 112 ? 1.235 -12.634 -10.014 1.00 93.06 112 LEU A O 1
ATOM 879 N N . PHE A 1 113 ? 3.178 -11.836 -10.805 1.00 94.38 113 PHE A N 1
ATOM 880 C CA . PHE A 1 113 ? 3.788 -11.560 -9.510 1.00 94.38 113 PHE A CA 1
ATOM 881 C C . PHE A 1 113 ? 4.149 -10.086 -9.387 1.00 94.38 113 PHE A C 1
ATOM 883 O O . PHE A 1 113 ? 4.633 -9.474 -10.337 1.00 94.38 113 PHE A O 1
ATOM 890 N N . ILE A 1 114 ? 3.978 -9.535 -8.187 1.00 94.25 114 ILE A N 1
ATOM 891 C CA . ILE A 1 114 ? 4.464 -8.196 -7.850 1.00 94.25 114 ILE A CA 1
ATOM 892 C C . ILE A 1 114 ? 5.977 -8.284 -7.628 1.00 94.25 114 ILE A C 1
ATOM 894 O O . ILE A 1 114 ? 6.434 -8.896 -6.661 1.00 94.25 114 ILE A O 1
ATOM 898 N N . GLN A 1 115 ? 6.753 -7.669 -8.521 1.00 92.38 115 GLN A N 1
ATOM 899 C CA . GLN A 1 115 ? 8.190 -7.476 -8.339 1.00 92.38 115 GLN A CA 1
ATOM 900 C C . GLN A 1 115 ? 8.462 -6.304 -7.387 1.00 92.38 115 GLN A C 1
ATOM 902 O O . GLN A 1 115 ? 9.298 -6.423 -6.493 1.00 92.38 115 GLN A O 1
ATOM 907 N N . SER A 1 116 ? 7.735 -5.196 -7.547 1.00 92.31 116 SER A N 1
ATOM 908 C CA . SER A 1 116 ? 7.787 -4.049 -6.638 1.00 92.31 116 SER A CA 1
ATOM 909 C C . SER A 1 116 ? 6.420 -3.370 -6.520 1.00 92.31 116 SER A C 1
ATOM 911 O O . SER A 1 116 ? 5.589 -3.435 -7.429 1.00 92.31 116 SER A O 1
ATOM 913 N N . LYS A 1 117 ? 6.180 -2.737 -5.368 1.00 93.75 117 LYS A N 1
ATOM 914 C CA . LYS A 1 117 ? 4.976 -1.954 -5.071 1.00 93.75 117 LYS A CA 1
ATOM 915 C C . LYS A 1 117 ? 5.395 -0.640 -4.423 1.00 93.75 117 LYS A C 1
ATOM 917 O O . LYS A 1 117 ? 5.992 -0.641 -3.345 1.00 93.75 117 LYS A O 1
ATOM 922 N N . LEU A 1 118 ? 5.047 0.469 -5.060 1.00 93.94 118 LEU A N 1
ATOM 923 C CA . LEU A 1 118 ? 5.106 1.803 -4.484 1.00 93.94 118 LEU A CA 1
ATOM 924 C C . LEU A 1 118 ? 3.684 2.233 -4.121 1.00 93.94 118 LEU A C 1
ATOM 926 O O . LEU A 1 118 ? 2.825 2.361 -4.987 1.00 93.94 118 LEU A O 1
ATOM 930 N N . THR A 1 119 ? 3.452 2.474 -2.835 1.00 95.75 119 THR A N 1
ATOM 931 C CA . THR A 1 119 ? 2.203 3.047 -2.324 1.00 95.75 119 THR A CA 1
ATOM 932 C C . THR A 1 119 ? 2.448 4.484 -1.910 1.00 95.75 119 THR A C 1
ATOM 934 O O . THR A 1 119 ? 3.265 4.713 -1.019 1.00 95.75 119 THR A O 1
ATOM 937 N N . ILE A 1 120 ? 1.736 5.423 -2.526 1.00 95.75 120 ILE A N 1
ATOM 938 C CA . ILE A 1 120 ? 1.672 6.825 -2.111 1.00 95.75 120 ILE A CA 1
ATOM 939 C C . ILE A 1 120 ? 0.346 7.011 -1.377 1.00 95.75 120 ILE A C 1
ATOM 941 O O . ILE A 1 120 ? -0.715 6.870 -1.985 1.00 95.75 120 ILE A O 1
ATOM 945 N N . LEU A 1 121 ? 0.419 7.304 -0.082 1.00 96.25 121 LEU A N 1
ATOM 946 C CA . LEU A 1 121 ? -0.720 7.667 0.758 1.00 96.25 121 LEU A CA 1
ATOM 947 C C . LEU A 1 121 ? -0.948 9.176 0.638 1.00 96.25 121 LEU A C 1
ATOM 949 O O . LEU A 1 121 ? 0.003 9.930 0.816 1.00 96.25 121 LEU A O 1
ATOM 953 N N . LEU A 1 122 ? -2.160 9.617 0.300 1.00 96.06 122 LEU A N 1
ATOM 954 C CA . LEU A 1 122 ? -2.459 11.045 0.106 1.00 96.06 122 LEU A CA 1
ATOM 955 C C . LEU A 1 122 ? -2.953 11.737 1.380 1.00 96.06 122 LEU A C 1
ATOM 957 O O . LEU A 1 122 ? -2.802 12.9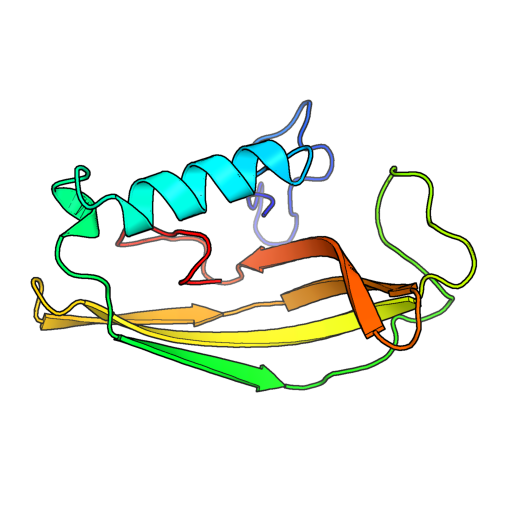46 1.502 1.00 96.06 122 LEU A O 1
ATOM 961 N N . ASN A 1 123 ? -3.537 10.990 2.315 1.00 94.12 123 ASN A N 1
ATOM 962 C CA . ASN A 1 123 ? -3.951 11.480 3.626 1.00 94.12 123 ASN A CA 1
ATOM 963 C C . ASN A 1 123 ? -3.033 10.918 4.721 1.00 94.12 123 ASN A C 1
ATOM 965 O O . ASN A 1 123 ? -3.417 10.046 5.496 1.00 94.12 123 ASN A O 1
ATOM 969 N N . ASP A 1 124 ? -1.787 11.386 4.747 1.00 88.75 124 ASP A N 1
ATOM 970 C CA . ASP A 1 124 ? -0.707 10.854 5.588 1.00 88.75 124 ASP A CA 1
ATOM 971 C C . ASP A 1 124 ? -0.730 11.316 7.055 1.00 88.75 124 ASP A C 1
ATOM 973 O O . ASP A 1 124 ? 0.073 10.849 7.865 1.00 88.75 124 ASP A O 1
ATOM 977 N N . TYR A 1 125 ? -1.699 12.150 7.430 1.00 84.88 125 TYR A N 1
ATOM 978 C CA . TYR A 1 125 ? -2.053 12.406 8.823 1.00 84.88 125 TYR A CA 1
ATOM 979 C C . TYR A 1 125 ? -2.844 11.222 9.373 1.00 84.88 125 TYR A C 1
ATOM 981 O O . TYR A 1 125 ? -4.068 11.163 9.271 1.00 84.88 125 TYR A O 1
ATOM 989 N N . LEU A 1 126 ? -2.116 10.253 9.922 1.00 80.06 126 LEU A N 1
ATOM 990 C CA . LEU A 1 126 ? -2.672 8.997 10.409 1.00 80.06 126 LEU A CA 1
ATOM 991 C C . LEU A 1 126 ? -3.234 9.157 11.834 1.00 80.06 126 LEU A C 1
ATOM 993 O O . LEU A 1 126 ? -2.446 9.356 12.761 1.00 80.06 126 LEU A O 1
ATOM 997 N N . PRO A 1 127 ? -4.561 9.038 12.045 1.00 66.00 127 PRO A N 1
ATOM 998 C CA . PRO A 1 127 ? -5.133 8.993 13.392 1.00 66.00 127 PRO A CA 1
ATOM 999 C C . PRO A 1 127 ? -4.847 7.651 14.092 1.00 66.00 127 PRO A C 1
ATOM 1001 O O . PRO A 1 127 ? -4.757 7.602 15.318 1.00 66.00 127 PRO A O 1
ATOM 1004 N N . GLY A 1 128 ? -4.644 6.582 13.313 1.00 69.88 128 GLY A N 1
ATOM 1005 C CA . GLY A 1 128 ? -4.431 5.217 13.784 1.00 69.88 128 GLY A CA 1
ATOM 1006 C C . GLY A 1 128 ? -3.209 4.521 13.179 1.00 69.88 128 GLY A C 1
ATOM 1007 O O . GLY A 1 128 ? -2.349 5.113 12.525 1.00 69.88 128 GLY A O 1
ATOM 1008 N N . LYS A 1 129 ? -3.102 3.214 13.435 1.00 76.38 129 LYS A N 1
ATOM 1009 C CA . LYS A 1 129 ? -1.990 2.385 12.945 1.00 76.38 129 LYS A CA 1
ATOM 1010 C C . LYS A 1 129 ? -2.268 1.929 11.521 1.00 76.38 129 LYS A C 1
ATOM 1012 O O . LYS A 1 129 ? -3.308 1.337 11.257 1.00 76.38 129 LYS A O 1
ATOM 1017 N N . ILE A 1 130 ? -1.288 2.114 10.644 1.00 86.50 130 ILE A N 1
ATOM 1018 C CA . ILE A 1 130 ? -1.327 1.597 9.279 1.00 86.50 130 ILE A CA 1
ATOM 1019 C C . ILE A 1 130 ? -0.455 0.348 9.146 1.00 86.50 130 ILE A C 1
ATOM 1021 O O . ILE A 1 130 ? 0.630 0.260 9.725 1.00 86.50 130 ILE A O 1
ATOM 1025 N N . ASP A 1 131 ? -0.933 -0.628 8.382 1.00 89.12 131 ASP A N 1
ATOM 1026 C CA . ASP A 1 131 ? -0.216 -1.871 8.103 1.00 89.12 131 ASP A CA 1
ATOM 1027 C C . ASP A 1 131 ? -0.445 -2.315 6.652 1.00 89.12 131 ASP A C 1
ATOM 1029 O O . ASP A 1 131 ? -1.187 -1.680 5.902 1.00 89.12 131 ASP A O 1
ATOM 1033 N N . PHE A 1 132 ? 0.174 -3.423 6.238 1.00 90.19 132 PHE A N 1
ATOM 1034 C CA . PHE A 1 132 ? 0.096 -3.921 4.859 1.00 90.19 132 PHE A CA 1
ATOM 1035 C C . PHE A 1 132 ? -1.329 -4.248 4.384 1.00 90.19 132 PHE A C 1
ATOM 1037 O O . PHE A 1 132 ? -1.558 -4.288 3.180 1.00 90.19 132 PHE A O 1
ATOM 1044 N N . TYR A 1 133 ? -2.261 -4.516 5.304 1.00 89.31 133 TYR A N 1
ATOM 1045 C CA . TYR A 1 133 ? -3.668 -4.811 5.009 1.00 89.31 133 TYR A CA 1
ATOM 1046 C C . TYR A 1 133 ? -4.552 -3.558 4.945 1.00 89.31 133 TYR A C 1
ATOM 1048 O O . TYR A 1 133 ? -5.722 -3.664 4.600 1.00 89.31 133 TYR A O 1
ATOM 1056 N N . SER A 1 134 ? -4.010 -2.380 5.257 1.00 90.44 134 SER A N 1
ATOM 1057 C CA . SER A 1 134 ? -4.710 -1.092 5.157 1.00 90.44 134 SER A CA 1
ATOM 1058 C C . SER A 1 134 ? -4.330 -0.327 3.878 1.00 90.44 134 SER A C 1
ATOM 1060 O O . SER A 1 134 ? -4.638 0.857 3.756 1.00 90.44 134 SER A O 1
ATOM 1062 N N . LEU A 1 135 ? -3.603 -0.984 2.961 1.00 89.19 135 LEU A N 1
ATOM 1063 C CA . LEU A 1 135 ? -2.829 -0.392 1.864 1.00 89.19 135 LEU A CA 1
ATOM 1064 C C . LEU A 1 135 ? -2.746 -1.289 0.631 1.00 89.19 135 LEU A C 1
ATOM 1066 O O . LEU A 1 135 ? -3.327 -2.385 0.569 1.00 89.19 135 LEU A O 1
#

Secondary structure (DSSP, 8-state):
-BPEEETTEE---TTTS-BSS--SSHHHHHHHHHHHHH---GGGSS--EEEEEEEEEEEPGGG---SSSPPPTT-EEEEEEEEEEEEETTTTEEEEEEEEEEEEEEEETTEEEEEEEEEEES----SS---GGG-

Radius of gyration: 15.98 Å; Cα contacts (8 Å, |Δi|>4): 216; chains: 1; bounding box: 35×40×43 Å

Mean predicted aligned error: 5.16 Å

Solvent-accessible surface area (backbone atoms only — not comparable to full-atom values): 8231 Å² total; per-residue (Å²): 47,50,32,72,81,52,100,86,42,64,44,83,49,75,90,83,38,67,46,78,45,84,64,100,48,67,67,61,52,49,51,52,53,46,48,55,70,68,47,80,39,81,84,47,66,68,69,58,54,68,45,80,48,76,43,76,74,39,73,36,69,92,71,53,64,88,66,92,66,88,75,61,87,80,52,46,23,35,32,29,35,39,36,27,43,31,37,37,73,90,79,74,42,80,50,76,41,40,36,40,39,40,35,29,36,33,72,54,98,91,42,82,41,79,77,45,76,46,43,44,65,71,67,74,81,65,93,68,90,82,53,82,84,61,106

Sequence (135 aa):
MPAWKGEHQITQNPKSELSLIYYAGRAGLADRVWRVRDGRSVTSAVLPRTHHAITNVALAPNGDTGGDSPLAAGAVAVDSYWTVHQFLVKESEVEVFFGRYRHVLVRREGELFIQSKLTILLNDYLPGKIDFYSL

Nearest PDB structures (foldseek):
  9jp5-assembly2_H  TM=8.774E-01  e=3.763E-02  Rhodococcus jostii RHA1
  3s5c-assembly1_B  TM=8.039E-01  e=3.169E-02  uncultured organism
  2b1x-assembly1_B  TM=7.111E-01  e=2.379E-02  Rhodococcus sp. NCIMB 12038
  5kvb-assembly1_A  TM=7.877E-01  e=1.183E-01  Novosphingobium barchaimii LL02
  3a76-assembly1_A  TM=7.892E-01  e=1.669E-01  Sphingomonas paucimobilis